Protein AF-A0A3D2BNB7-F1 (afdb_monomer)

Mean predicted aligned error: 13.65 Å

Sequence (75 aa):
MLKIFLFAFILFLLAFFGMALGYIVKRKSIQGSCGGLGSIGIEKECDCPEPCDARKKRMAKEAARQEVLNKNRIL

Radius of gyration: 22.25 Å; Cα contacts (8 Å, |Δi|>4): 11; chains: 1; bounding box: 49×34×58 Å

Solvent-accessible surface area (backbone atoms only — not comparable to full-atom values): 4633 Å² total; per-residue (Å²): 112,69,69,59,51,53,51,53,51,51,53,51,51,52,52,53,50,50,52,53,51,51,45,66,73,64,67,58,68,81,64,53,104,65,56,72,37,67,85,71,67,50,79,82,63,73,78,47,96,68,68,52,71,71,54,50,54,48,53,54,52,52,51,55,51,48,52,53,53,57,71,66,53,81,126

Structure (mmCIF, N/CA/C/O backbone):
data_AF-A0A3D2BNB7-F1
#
_entry.id   AF-A0A3D2BNB7-F1
#
loop_
_atom_site.group_PDB
_atom_site.id
_atom_site.type_symbol
_atom_site.label_atom_id
_atom_site.label_alt_id
_atom_site.label_comp_id
_atom_site.label_asym_id
_atom_site.label_entity_id
_atom_site.label_seq_id
_atom_site.pdbx_PDB_ins_code
_atom_site.Cartn_x
_atom_site.Cartn_y
_atom_site.Cartn_z
_atom_site.occupancy
_atom_site.B_iso_or_equiv
_atom_site.auth_seq_id
_atom_site.auth_comp_id
_atom_site.auth_asym_id
_atom_site.auth_atom_id
_atom_site.pdbx_PDB_model_num
ATOM 1 N N . MET A 1 1 ? 21.851 -7.356 -27.163 1.00 75.81 1 MET A N 1
ATOM 2 C CA . MET A 1 1 ? 21.393 -6.390 -26.138 1.00 75.81 1 MET A CA 1
ATOM 3 C C . MET A 1 1 ? 19.873 -6.349 -25.999 1.00 75.81 1 MET A C 1
ATOM 5 O O . MET A 1 1 ? 19.392 -6.703 -24.934 1.00 75.81 1 MET A O 1
ATOM 9 N N . LEU A 1 2 ? 19.103 -6.022 -27.048 1.00 87.69 2 LEU A N 1
ATOM 10 C CA . LEU A 1 2 ? 17.641 -5.847 -26.938 1.00 87.69 2 LEU A CA 1
ATOM 11 C C . LEU A 1 2 ? 16.867 -7.086 -26.435 1.00 87.69 2 LEU A C 1
ATOM 13 O O . LEU A 1 2 ? 15.937 -6.951 -25.652 1.00 87.69 2 LEU A O 1
ATOM 17 N N . LYS A 1 3 ? 17.277 -8.302 -26.819 1.00 90.50 3 LYS A N 1
ATOM 18 C CA . LYS A 1 3 ? 16.617 -9.552 -26.386 1.00 90.50 3 LYS A CA 1
ATOM 19 C C . LYS A 1 3 ? 16.664 -9.762 -24.866 1.00 90.50 3 LYS A C 1
ATOM 21 O O . LYS A 1 3 ? 15.673 -10.157 -24.269 1.00 90.50 3 LYS A O 1
ATOM 26 N N . ILE A 1 4 ? 17.807 -9.460 -24.250 1.00 92.75 4 ILE A N 1
ATOM 27 C CA . ILE A 1 4 ? 18.009 -9.584 -22.798 1.00 92.75 4 ILE A CA 1
ATOM 28 C C . ILE A 1 4 ? 17.192 -8.513 -22.069 1.00 92.75 4 ILE A C 1
ATOM 30 O O . ILE A 1 4 ? 16.553 -8.809 -21.066 1.00 92.75 4 ILE A O 1
ATOM 34 N N . PHE A 1 5 ? 17.156 -7.295 -22.619 1.00 93.12 5 PHE A N 1
ATOM 35 C CA . PHE A 1 5 ? 16.334 -6.205 -22.097 1.00 93.12 5 PHE A CA 1
ATOM 36 C C . PHE A 1 5 ? 14.840 -6.558 -22.103 1.00 93.12 5 PHE A C 1
ATOM 38 O O . PHE A 1 5 ? 14.181 -6.440 -21.076 1.00 93.12 5 PHE A O 1
ATOM 45 N N . LEU A 1 6 ? 14.322 -7.062 -23.228 1.00 95.44 6 LEU A N 1
ATOM 46 C CA . LEU A 1 6 ? 12.924 -7.488 -23.342 1.00 95.44 6 LEU A CA 1
ATOM 47 C C . LEU A 1 6 ? 12.595 -8.636 -22.381 1.00 95.44 6 LEU A C 1
ATOM 49 O O . LEU A 1 6 ? 11.554 -8.612 -21.732 1.00 95.44 6 LEU A O 1
ATOM 53 N N . PHE A 1 7 ? 13.492 -9.614 -22.245 1.00 95.81 7 PHE A N 1
ATOM 54 C CA . PHE A 1 7 ? 13.298 -10.730 -21.322 1.00 95.81 7 PHE A CA 1
ATOM 55 C C . PHE A 1 7 ? 13.251 -10.273 -19.857 1.00 95.81 7 PHE A C 1
ATOM 57 O O . PHE A 1 7 ? 12.336 -10.640 -19.121 1.00 95.81 7 PHE A O 1
ATOM 64 N N . ALA A 1 8 ? 14.194 -9.422 -19.443 1.00 94.62 8 ALA A N 1
ATOM 65 C CA . ALA A 1 8 ? 14.217 -8.857 -18.098 1.00 94.62 8 ALA A CA 1
ATOM 66 C C . ALA A 1 8 ? 12.972 -7.998 -17.816 1.00 94.62 8 ALA A C 1
ATOM 68 O O . ALA A 1 8 ? 12.384 -8.101 -16.742 1.00 94.62 8 ALA A O 1
ATOM 69 N N . PHE A 1 9 ? 12.534 -7.200 -18.794 1.00 95.44 9 PHE A N 1
ATOM 70 C CA . PHE A 1 9 ? 11.338 -6.368 -18.682 1.00 95.44 9 PHE A CA 1
ATOM 71 C C . PHE A 1 9 ? 10.068 -7.206 -18.482 1.00 95.44 9 PHE A C 1
ATOM 73 O O . PHE A 1 9 ? 9.270 -6.918 -17.593 1.00 95.44 9 PHE A O 1
ATOM 80 N N . ILE A 1 10 ? 9.904 -8.286 -19.251 1.00 96.56 10 ILE A N 1
ATOM 81 C CA . ILE A 1 10 ? 8.759 -9.196 -19.111 1.00 96.56 10 ILE A CA 1
ATOM 82 C C . ILE A 1 10 ? 8.780 -9.892 -17.746 1.00 96.56 10 ILE A C 1
ATOM 84 O O . ILE A 1 10 ? 7.750 -9.940 -17.075 1.00 96.56 10 ILE A O 1
ATOM 88 N N . LEU A 1 11 ? 9.937 -10.390 -17.297 1.00 96.19 11 LEU A N 1
ATOM 89 C CA . LEU A 1 11 ? 10.056 -11.007 -15.971 1.00 96.19 11 LEU A CA 1
ATOM 90 C C . LEU A 1 11 ? 9.708 -10.036 -14.842 1.00 96.19 11 LEU A C 1
ATOM 92 O O . LEU A 1 11 ? 9.015 -10.412 -13.897 1.00 96.19 11 LEU A O 1
ATOM 96 N N . PHE A 1 12 ? 10.150 -8.785 -14.951 1.00 96.06 12 PHE A N 1
ATOM 97 C CA . PHE A 1 12 ? 9.814 -7.743 -13.991 1.00 96.06 12 PHE A CA 1
ATOM 98 C C . PHE A 1 12 ? 8.300 -7.502 -13.943 1.00 96.06 12 PHE A C 1
ATOM 100 O O . PHE A 1 12 ? 7.707 -7.528 -12.866 1.00 96.06 12 PHE A O 1
ATOM 107 N N . LEU A 1 13 ? 7.649 -7.359 -15.102 1.00 96.62 13 LEU A N 1
ATOM 108 C CA . LEU A 1 13 ? 6.196 -7.193 -15.167 1.00 96.62 13 LEU A CA 1
ATOM 109 C C . LEU A 1 13 ? 5.450 -8.382 -14.556 1.00 96.62 13 LEU A C 1
ATOM 111 O O . LEU A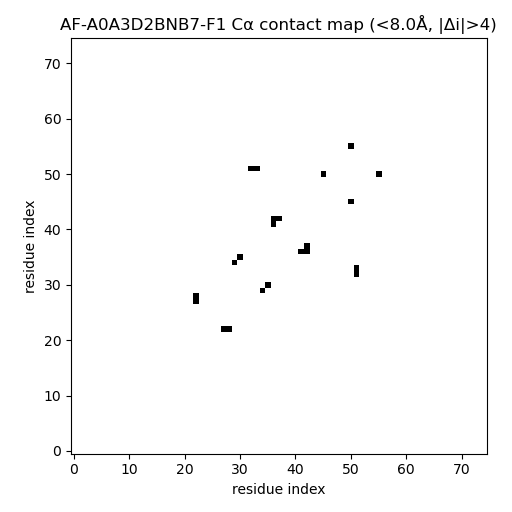 1 13 ? 4.519 -8.175 -13.781 1.00 96.62 13 LEU A O 1
ATOM 115 N N . LEU A 1 14 ? 5.880 -9.614 -14.840 1.00 96.44 14 LEU A N 1
ATOM 116 C CA . LEU A 1 14 ? 5.283 -10.820 -14.261 1.00 96.44 14 LEU A CA 1
ATOM 117 C C . LEU A 1 14 ? 5.420 -10.858 -12.733 1.00 96.44 14 LEU A C 1
ATOM 119 O O . LEU A 1 14 ? 4.457 -11.201 -12.047 1.00 96.44 14 LEU A O 1
ATOM 123 N N . ALA A 1 15 ? 6.571 -10.459 -12.187 1.00 95.00 15 ALA A N 1
ATOM 124 C CA . ALA A 1 15 ? 6.774 -10.380 -10.742 1.00 95.00 15 ALA A CA 1
ATOM 125 C C . ALA A 1 15 ? 5.820 -9.366 -10.086 1.00 95.00 15 ALA A C 1
ATOM 127 O O . ALA A 1 15 ? 5.171 -9.680 -9.086 1.00 95.00 15 ALA A O 1
ATOM 128 N N . PHE A 1 16 ? 5.672 -8.175 -10.676 1.00 94.25 16 PHE A N 1
ATOM 129 C CA . PHE A 1 16 ? 4.727 -7.159 -10.198 1.00 94.25 16 PHE A CA 1
ATOM 130 C C . PHE A 1 16 ? 3.276 -7.620 -10.293 1.00 94.25 16 PHE A C 1
ATOM 132 O O . PHE A 1 16 ? 2.503 -7.418 -9.355 1.00 94.25 16 PHE A O 1
ATOM 139 N N . PHE A 1 17 ? 2.917 -8.291 -11.386 1.00 94.75 17 PHE A N 1
ATOM 140 C CA . PHE A 1 17 ? 1.580 -8.841 -11.562 1.00 94.75 17 PHE A CA 1
ATOM 141 C C . PHE A 1 17 ? 1.279 -9.922 -10.517 1.00 94.75 17 PHE A C 1
ATOM 143 O O . PHE A 1 17 ? 0.210 -9.917 -9.908 1.00 94.75 17 PHE A O 1
ATOM 150 N N . GLY A 1 18 ? 2.251 -10.793 -10.226 1.00 92.62 18 GLY A N 1
ATOM 151 C CA . GLY A 1 18 ? 2.153 -11.792 -9.162 1.00 92.62 18 GLY A CA 1
ATOM 152 C C . GLY A 1 18 ? 1.962 -11.171 -7.775 1.00 92.62 18 GLY A C 1
ATOM 153 O O . GLY A 1 18 ? 1.101 -11.616 -7.015 1.00 92.62 18 GLY A O 1
ATOM 154 N N . MET A 1 19 ? 2.696 -10.100 -7.455 1.00 87.69 19 MET A N 1
ATOM 155 C CA . MET A 1 19 ? 2.515 -9.359 -6.199 1.00 87.69 19 MET A CA 1
ATOM 156 C C . MET A 1 19 ? 1.131 -8.703 -6.107 1.00 87.69 19 MET A C 1
ATOM 158 O O . MET A 1 19 ? 0.482 -8.790 -5.064 1.00 87.69 19 MET A O 1
ATOM 162 N N . ALA A 1 20 ? 0.656 -8.088 -7.194 1.00 88.81 20 ALA A N 1
ATOM 163 C CA . ALA A 1 20 ? -0.656 -7.448 -7.251 1.00 88.81 20 ALA A CA 1
ATOM 164 C C . ALA A 1 20 ? -1.793 -8.461 -7.052 1.00 88.81 20 ALA A C 1
ATOM 166 O O . ALA A 1 20 ? -2.674 -8.252 -6.215 1.00 88.81 20 ALA A O 1
ATOM 167 N N . LEU A 1 21 ? -1.738 -9.598 -7.751 1.00 88.12 21 LEU A N 1
ATOM 168 C CA . LEU A 1 21 ? -2.692 -10.691 -7.566 1.00 88.12 21 LEU A CA 1
ATOM 169 C C . LEU A 1 21 ? -2.625 -11.258 -6.142 1.00 88.12 21 LEU A C 1
ATOM 171 O O . LEU A 1 21 ? -3.660 -11.460 -5.510 1.00 88.12 21 LEU A O 1
ATOM 175 N N . GLY A 1 22 ? -1.421 -11.441 -5.593 1.00 84.31 22 GLY A N 1
ATOM 176 C CA . GLY A 1 22 ? -1.228 -11.880 -4.211 1.00 84.31 22 GLY A CA 1
A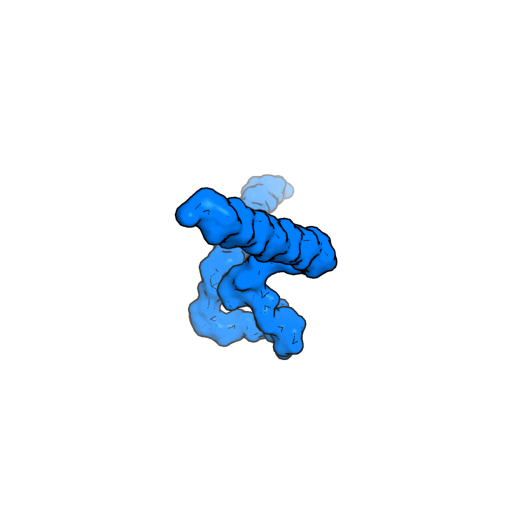TOM 177 C C . GLY A 1 22 ? -1.847 -10.930 -3.179 1.00 84.31 22 GLY A C 1
ATOM 178 O O . GLY A 1 22 ? -2.449 -11.390 -2.206 1.00 84.31 22 GLY A O 1
ATOM 179 N N . TYR A 1 23 ? -1.760 -9.616 -3.405 1.00 82.38 23 TYR A N 1
ATOM 180 C CA . TYR A 1 23 ? -2.379 -8.598 -2.553 1.00 82.38 23 TYR A CA 1
ATOM 181 C C . TYR A 1 23 ? -3.913 -8.658 -2.605 1.00 82.38 23 TYR A C 1
ATOM 183 O O . TYR A 1 23 ? -4.571 -8.643 -1.561 1.00 82.38 23 TYR A O 1
ATOM 191 N N . ILE A 1 24 ? -4.482 -8.798 -3.808 1.00 82.56 24 ILE A N 1
ATOM 192 C CA . ILE A 1 24 ? -5.933 -8.907 -4.016 1.00 82.56 24 ILE A CA 1
ATOM 193 C C . ILE A 1 24 ? -6.486 -10.181 -3.368 1.00 82.56 24 ILE A C 1
ATOM 195 O O . ILE A 1 24 ? -7.502 -10.120 -2.681 1.00 82.56 24 ILE A O 1
ATOM 199 N N . VAL A 1 25 ? -5.813 -11.324 -3.532 1.00 79.44 25 VAL A N 1
ATOM 200 C CA . VAL A 1 25 ? -6.275 -12.608 -2.977 1.00 79.44 25 VAL A CA 1
ATOM 201 C C . VAL A 1 25 ? -6.165 -12.631 -1.457 1.00 79.44 25 VAL A C 1
ATOM 203 O O . VAL A 1 25 ? -7.089 -13.077 -0.780 1.00 79.44 25 VAL A O 1
ATOM 206 N N . LYS A 1 26 ? -5.056 -12.141 -0.887 1.00 66.19 26 LYS A N 1
ATOM 207 C CA . LYS A 1 26 ? -4.883 -12.194 0.568 1.00 66.19 26 LYS A CA 1
ATOM 208 C C . LYS A 1 26 ? -5.721 -11.160 1.310 1.00 66.19 26 LYS A C 1
ATOM 210 O O . LYS A 1 26 ? -5.919 -11.367 2.503 1.00 66.19 26 LYS A O 1
ATOM 215 N N . ARG A 1 27 ? -6.165 -10.061 0.669 1.00 61.22 27 ARG A N 1
ATOM 216 C CA . ARG A 1 27 ? -6.900 -8.919 1.281 1.00 61.22 27 ARG A CA 1
ATOM 217 C C . ARG A 1 27 ? -6.335 -8.443 2.627 1.00 61.22 27 ARG A C 1
ATOM 219 O O . ARG A 1 27 ? -6.982 -7.692 3.353 1.00 61.22 27 ARG A O 1
ATOM 226 N N . LYS A 1 28 ? -5.115 -8.855 2.967 1.00 57.44 28 LYS A N 1
ATOM 227 C CA . LYS A 1 28 ? -4.383 -8.395 4.128 1.00 57.44 28 LYS A CA 1
ATOM 228 C C . LYS A 1 28 ? -3.768 -7.087 3.685 1.00 57.44 28 LYS A C 1
ATOM 230 O O . LYS A 1 28 ? -2.902 -7.073 2.812 1.00 57.44 28 LYS A O 1
ATOM 235 N N . SER A 1 29 ? -4.241 -5.998 4.287 1.00 60.19 29 SER A N 1
ATOM 236 C CA . SER A 1 29 ? -3.501 -4.740 4.315 1.00 60.19 29 SER A CA 1
ATOM 237 C C . SER A 1 29 ? -2.038 -5.065 4.593 1.00 60.19 29 SER A C 1
ATOM 239 O O . SER A 1 29 ? -1.791 -5.913 5.461 1.00 60.19 29 SER A O 1
ATOM 241 N N . ILE A 1 30 ? -1.103 -4.440 3.866 1.00 62.03 30 ILE A N 1
ATOM 242 C CA . ILE A 1 30 ? 0.339 -4.604 4.103 1.00 62.03 30 ILE A CA 1
ATOM 243 C C . ILE A 1 30 ? 0.548 -4.622 5.613 1.00 62.03 30 ILE A C 1
ATOM 245 O O . ILE A 1 30 ? 0.153 -3.676 6.298 1.00 62.03 30 ILE A O 1
ATOM 249 N N . GLN A 1 31 ? 1.025 -5.760 6.123 1.00 60.88 31 GLN A N 1
ATOM 250 C CA . GLN A 1 31 ? 1.156 -5.989 7.552 1.00 60.88 31 GLN A CA 1
ATOM 251 C C . GLN A 1 31 ? 2.147 -4.950 8.069 1.00 60.88 31 GLN A C 1
ATOM 253 O O . GLN A 1 31 ? 3.352 -5.091 7.900 1.00 60.88 31 GLN A O 1
ATOM 258 N N . GLY A 1 32 ? 1.622 -3.855 8.618 1.00 55.72 32 GLY A N 1
ATOM 259 C CA . GLY A 1 32 ? 2.426 -2.848 9.294 1.00 55.72 32 GLY A CA 1
ATOM 260 C C . GLY A 1 32 ? 3.001 -3.422 10.587 1.00 55.72 32 GLY A C 1
ATOM 261 O O . GLY A 1 32 ? 2.855 -4.608 10.868 1.00 55.72 32 GLY A O 1
ATOM 262 N N . SER A 1 33 ? 3.587 -2.568 11.422 1.00 58.03 33 SER A N 1
ATOM 263 C CA . SER A 1 33 ? 4.260 -2.944 12.679 1.00 58.03 33 SER A CA 1
ATOM 264 C C . SER A 1 33 ? 3.490 -3.917 13.607 1.00 58.03 33 SER A C 1
ATOM 266 O O . SER A 1 33 ? 4.123 -4.606 14.398 1.00 58.03 33 SER A O 1
ATOM 268 N N . CYS A 1 34 ? 2.159 -4.044 13.492 1.00 54.81 34 CYS A N 1
ATOM 269 C CA . CYS A 1 34 ? 1.334 -4.981 14.279 1.00 54.81 34 CYS A CA 1
ATOM 270 C C . CYS A 1 34 ? 0.651 -6.092 13.458 1.00 54.81 34 CYS A C 1
ATOM 272 O O . CYS A 1 34 ? -0.138 -6.862 13.995 1.00 54.81 34 CYS A O 1
ATOM 274 N N . GLY A 1 35 ? 0.903 -6.178 12.150 1.00 57.31 35 GLY A N 1
ATOM 275 C CA . GLY A 1 35 ? 0.136 -7.028 11.233 1.00 57.31 35 GLY A CA 1
ATOM 276 C C . GLY A 1 35 ? 0.378 -8.537 11.367 1.00 57.31 35 GLY A C 1
ATOM 277 O O . GLY A 1 35 ? -0.392 -9.307 10.793 1.00 57.31 35 GLY A O 1
ATOM 278 N N . GLY A 1 36 ? 1.394 -8.948 12.136 1.00 56.25 36 GLY A N 1
ATOM 279 C CA . GLY A 1 36 ? 1.741 -10.352 12.402 1.00 56.25 36 GLY A CA 1
ATOM 280 C C . GLY A 1 36 ? 1.356 -10.864 13.797 1.00 56.25 36 GLY A C 1
ATOM 281 O O . GLY A 1 36 ? 1.493 -12.054 14.068 1.00 56.25 36 GLY A O 1
ATOM 282 N N . LEU A 1 37 ? 0.856 -9.996 14.685 1.00 58.19 37 LEU A N 1
ATOM 283 C CA . LEU A 1 37 ? 0.529 -10.366 16.071 1.00 58.19 37 LEU A CA 1
ATOM 284 C C . LEU A 1 37 ? -0.840 -11.062 16.204 1.00 58.19 37 LEU A C 1
ATOM 286 O O . LEU A 1 37 ? -1.067 -11.795 17.164 1.00 58.19 37 LEU A O 1
ATOM 290 N N . GLY A 1 38 ? -1.716 -10.927 15.199 1.00 56.88 38 GLY A N 1
ATOM 291 C CA . GLY A 1 38 ? -3.020 -11.606 15.155 1.00 56.88 38 GLY A CA 1
ATOM 292 C C . GLY A 1 38 ? -2.939 -13.130 15.003 1.00 56.88 38 GLY A C 1
ATOM 293 O O . GLY A 1 38 ? -3.844 -13.837 15.426 1.00 56.88 38 GLY A O 1
ATOM 294 N N . SER A 1 39 ? -1.838 -13.673 14.469 1.00 55.53 39 SER A N 1
ATOM 295 C CA . SER A 1 39 ? -1.600 -15.129 14.433 1.00 55.53 39 SER A CA 1
ATOM 296 C C . SER A 1 39 ? -1.072 -15.706 15.751 1.00 55.53 39 SER A C 1
ATOM 298 O O . SER A 1 39 ? -0.996 -16.922 15.881 1.00 55.53 39 SER A O 1
ATOM 300 N N . ILE A 1 40 ? -0.714 -14.849 16.713 1.00 56.81 40 ILE A N 1
ATOM 301 C CA . ILE A 1 40 ? -0.180 -15.229 18.034 1.00 56.81 40 I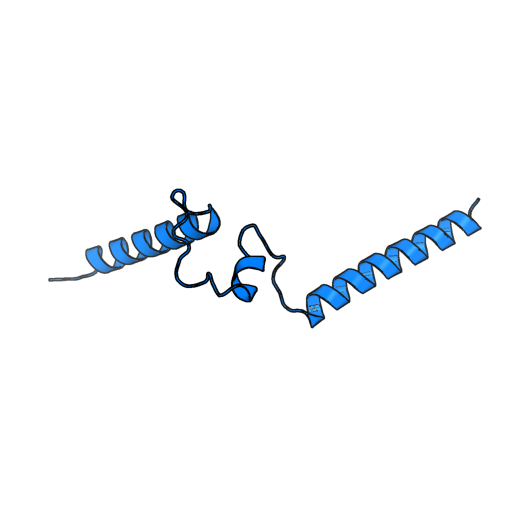LE A CA 1
ATOM 302 C C . ILE A 1 40 ? -1.228 -14.950 19.137 1.00 56.81 40 ILE A C 1
ATOM 304 O O . ILE A 1 40 ? -0.988 -15.194 20.311 1.00 56.81 40 ILE A O 1
ATOM 308 N N . GLY A 1 41 ? -2.429 -14.469 18.783 1.00 52.41 41 GLY A N 1
ATOM 309 C CA . GLY A 1 41 ? -3.498 -14.188 19.750 1.00 52.41 41 GLY A CA 1
ATOM 310 C C . GLY A 1 41 ? -3.274 -12.932 20.603 1.00 52.41 41 GLY A C 1
ATOM 311 O O . GLY A 1 41 ? -4.065 -12.665 21.502 1.00 52.41 41 GLY A O 1
ATOM 312 N N . ILE A 1 42 ? -2.258 -12.116 20.294 1.00 55.72 42 ILE A N 1
ATOM 313 C CA . ILE A 1 42 ? -1.927 -10.862 21.002 1.00 55.72 42 ILE A CA 1
ATOM 314 C C . ILE A 1 42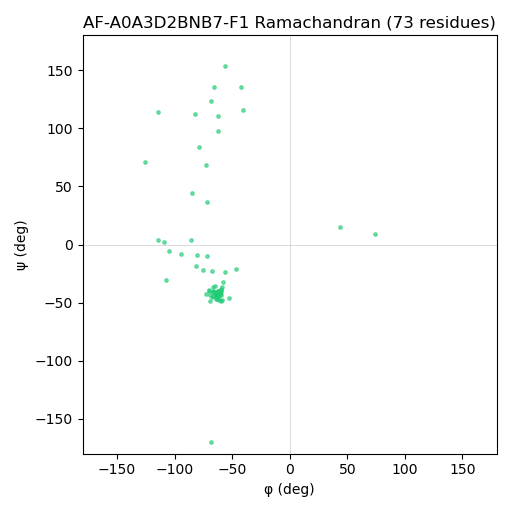 ? -2.761 -9.692 20.437 1.00 55.72 42 ILE A C 1
ATOM 316 O O . ILE A 1 42 ? -2.254 -8.616 20.133 1.00 55.72 42 ILE A O 1
ATOM 320 N N . GLU A 1 43 ? -4.061 -9.910 20.226 1.00 54.12 43 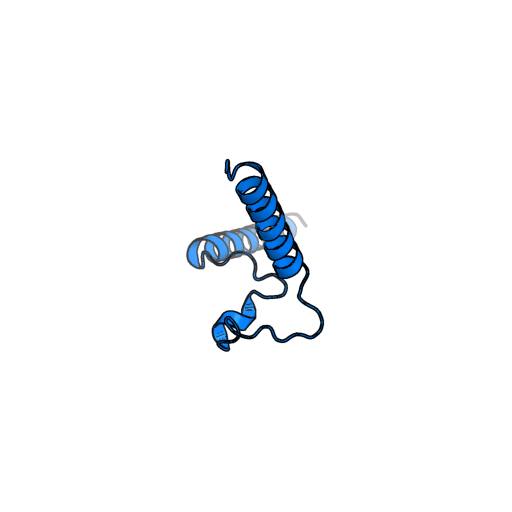GLU A N 1
ATOM 321 C CA . GLU A 1 43 ? -5.004 -8.833 19.872 1.00 54.12 43 GLU A CA 1
ATOM 322 C C . GLU A 1 43 ? -5.722 -8.251 21.095 1.00 54.12 43 GLU A C 1
ATOM 324 O O . GLU A 1 43 ? -6.397 -7.229 20.971 1.00 54.12 43 GLU A O 1
ATOM 329 N N . LYS A 1 44 ? -5.554 -8.856 22.277 1.00 48.78 44 LYS A N 1
ATOM 330 C CA . LYS A 1 44 ? -6.161 -8.369 23.524 1.00 48.78 44 LYS A CA 1
ATOM 331 C C . LYS A 1 44 ? -5.153 -7.733 24.486 1.00 48.78 44 LYS A C 1
ATOM 333 O O . LYS A 1 44 ? -5.477 -6.709 25.078 1.00 48.78 44 LYS A O 1
ATOM 338 N N . GLU A 1 45 ? -3.898 -8.183 24.490 1.00 48.16 45 GLU A N 1
ATOM 339 C CA . GLU A 1 45 ? -2.843 -7.644 25.357 1.00 48.16 45 GLU A CA 1
ATOM 340 C C . GLU A 1 45 ? -1.614 -7.196 24.547 1.00 48.16 45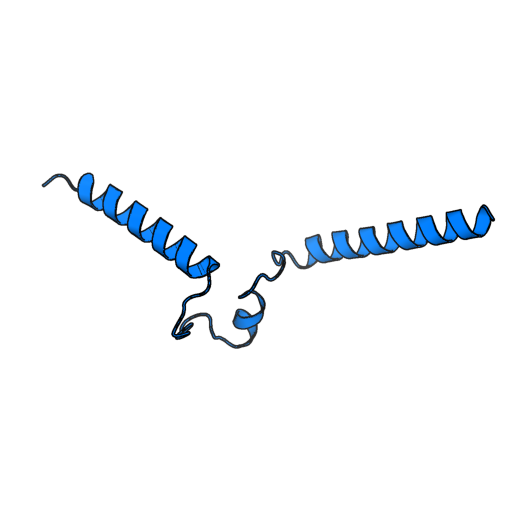 GLU A C 1
ATOM 342 O O . GLU A 1 45 ? -0.532 -7.772 24.629 1.00 48.16 45 GLU A O 1
ATOM 347 N N . CYS A 1 46 ? -1.720 -6.102 23.786 1.00 53.97 46 CYS A N 1
ATOM 348 C CA . CYS A 1 46 ? -0.530 -5.266 23.587 1.00 53.97 46 CYS A CA 1
ATOM 349 C C . CYS A 1 46 ? -0.248 -4.505 24.896 1.00 53.97 46 CYS A C 1
ATOM 351 O O . CYS A 1 46 ? -0.361 -3.278 24.933 1.00 53.97 46 CYS A O 1
ATOM 353 N N . ASP A 1 47 ? 0.150 -5.234 25.942 1.00 53.00 47 ASP A N 1
ATOM 354 C CA . ASP A 1 47 ? 0.842 -4.735 27.142 1.00 53.00 47 ASP A CA 1
ATOM 355 C C . ASP A 1 47 ? 2.297 -4.355 26.805 1.00 53.00 47 ASP A C 1
ATOM 357 O O . ASP A 1 47 ? 3.235 -4.557 27.574 1.00 53.00 47 ASP A O 1
ATOM 361 N N . CYS A 1 48 ? 2.523 -3.807 25.605 1.00 52.66 48 CYS A N 1
ATOM 362 C CA . CYS A 1 48 ? 3.791 -3.163 25.321 1.00 52.66 48 CYS A CA 1
ATOM 363 C C . CYS A 1 48 ? 3.847 -1.888 26.176 1.00 52.66 48 CYS A C 1
ATOM 365 O O . CYS A 1 48 ? 2.960 -1.041 26.027 1.00 52.66 48 CYS A O 1
ATOM 367 N N . PRO A 1 49 ? 4.881 -1.719 27.022 1.00 5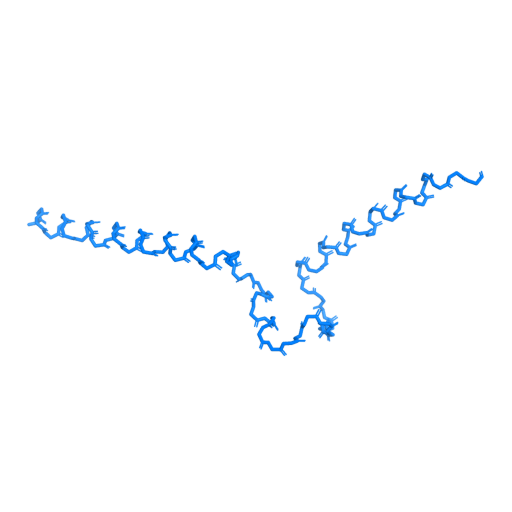6.47 49 PRO A N 1
ATOM 368 C CA . PRO A 1 49 ? 5.044 -0.532 27.864 1.00 56.47 49 PRO A CA 1
ATOM 369 C C . PRO A 1 49 ? 5.065 0.767 27.041 1.00 56.47 49 PRO A C 1
ATOM 371 O O . PRO A 1 49 ? 4.678 1.819 27.542 1.00 56.47 49 PRO A O 1
ATOM 374 N N . GLU A 1 50 ? 5.416 0.684 25.752 1.00 56.31 50 GLU A N 1
ATOM 375 C CA . GLU A 1 50 ? 5.140 1.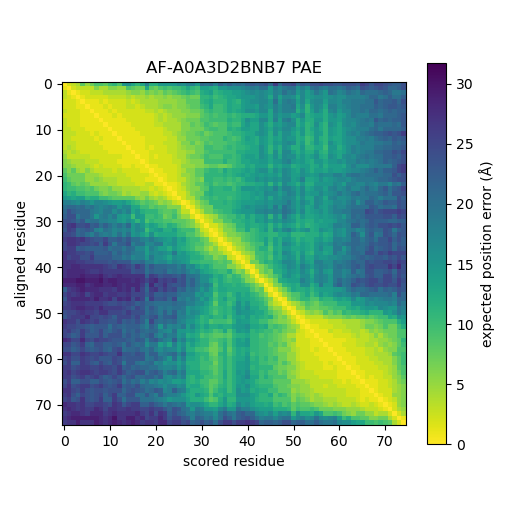725 24.768 1.00 56.31 50 GLU A CA 1
ATOM 376 C C . GLU A 1 50 ? 4.154 1.239 23.691 1.00 56.31 50 GLU A C 1
ATOM 378 O O . GLU A 1 50 ? 4.491 0.361 22.888 1.00 56.31 50 GLU A O 1
ATOM 383 N N . PRO A 1 51 ? 2.935 1.809 23.614 1.00 64.00 51 PRO A N 1
ATOM 384 C CA . PRO A 1 51 ? 1.991 1.459 22.566 1.00 64.00 51 PRO A CA 1
ATOM 385 C C . PRO A 1 51 ? 2.531 1.904 21.205 1.00 64.00 51 PRO A C 1
ATOM 387 O O . PRO A 1 51 ? 2.998 3.030 21.035 1.00 64.00 51 PRO A O 1
ATOM 390 N N . CYS A 1 52 ? 2.414 1.026 20.213 1.00 66.12 52 CYS A N 1
ATOM 391 C CA . CYS A 1 52 ? 2.796 1.312 18.836 1.00 66.12 52 CYS A CA 1
ATOM 392 C C . CYS A 1 52 ? 2.066 2.549 18.274 1.00 66.12 52 CYS A C 1
ATOM 394 O O . CYS A 1 52 ? 0.934 2.866 18.662 1.00 66.12 52 CYS A O 1
ATOM 396 N N . ASP A 1 53 ? 2.671 3.221 17.293 1.00 69.06 53 ASP A N 1
ATOM 397 C CA . ASP A 1 53 ? 2.129 4.458 16.710 1.00 69.06 53 ASP A CA 1
ATOM 398 C C . ASP A 1 53 ? 0.724 4.288 16.121 1.00 69.06 53 ASP A C 1
ATOM 400 O O . ASP A 1 53 ? -0.104 5.200 16.166 1.00 69.06 53 ASP A O 1
ATOM 404 N N . ALA A 1 54 ? 0.419 3.097 15.599 1.00 68.62 54 ALA A N 1
ATOM 405 C CA . ALA A 1 54 ? -0.910 2.772 15.098 1.00 68.62 54 ALA A CA 1
ATOM 406 C C . ALA A 1 54 ? -1.962 2.759 16.222 1.00 68.62 54 ALA A C 1
ATOM 408 O O . ALA A 1 54 ? -3.061 3.280 16.024 1.00 68.62 54 ALA A O 1
ATOM 409 N N . ARG A 1 55 ? -1.632 2.215 17.404 1.00 69.06 55 ARG A N 1
ATOM 410 C CA . ARG A 1 55 ? -2.524 2.201 18.573 1.00 69.06 55 ARG A CA 1
ATOM 411 C C . ARG A 1 55 ? -2.635 3.590 19.193 1.00 69.06 55 ARG A C 1
ATOM 413 O O . ARG A 1 55 ? -3.753 4.021 19.451 1.00 69.06 55 ARG A O 1
ATOM 420 N N . LYS A 1 56 ? -1.525 4.332 19.320 1.00 70.25 56 LYS A N 1
ATOM 421 C CA . LYS A 1 56 ? -1.529 5.747 19.747 1.00 70.25 56 LYS A CA 1
ATOM 422 C C . LYS A 1 56 ? -2.480 6.586 18.884 1.00 70.25 56 LYS A C 1
ATOM 424 O O . LYS A 1 56 ? -3.326 7.298 19.415 1.00 70.25 56 LYS A O 1
ATOM 429 N N . LYS A 1 57 ? -2.432 6.430 17.553 1.00 75.75 57 LYS A N 1
ATOM 430 C CA . LYS A 1 57 ? -3.350 7.120 16.627 1.00 75.75 57 LYS A CA 1
ATOM 431 C C . LYS A 1 57 ? -4.815 6.699 16.785 1.00 75.75 57 LYS A C 1
ATOM 433 O O . LYS A 1 57 ? -5.688 7.544 16.609 1.00 75.75 57 LYS A O 1
ATOM 438 N N . ARG A 1 58 ? -5.113 5.427 17.088 1.00 75.19 58 ARG A N 1
ATOM 439 C CA . ARG A 1 58 ? -6.496 4.981 17.358 1.00 75.19 58 ARG A CA 1
ATOM 440 C C . ARG A 1 58 ? -7.021 5.548 18.676 1.00 75.19 58 ARG A C 1
ATOM 442 O O . ARG A 1 58 ? -8.075 6.169 18.659 1.00 75.19 58 ARG A O 1
ATOM 449 N N . MET A 1 59 ? -6.245 5.445 19.755 1.00 76.62 59 MET A N 1
ATOM 450 C CA . MET A 1 59 ? -6.606 6.000 21.066 1.00 76.62 59 MET A CA 1
ATOM 451 C C . MET A 1 59 ? -6.801 7.520 21.003 1.00 76.62 59 MET A C 1
ATOM 453 O O . MET A 1 59 ? -7.770 8.030 21.548 1.00 76.62 59 MET A O 1
ATOM 457 N N . ALA A 1 60 ? -5.951 8.247 20.269 1.00 81.56 60 ALA A N 1
ATOM 458 C CA . ALA A 1 60 ? -6.122 9.686 20.063 1.00 81.56 60 ALA A CA 1
ATOM 459 C C . ALA A 1 60 ? -7.427 10.026 19.317 1.00 81.56 60 ALA A C 1
ATOM 461 O O . ALA A 1 60 ? -8.119 10.976 19.676 1.00 81.56 60 ALA A O 1
ATOM 462 N N . LYS A 1 61 ? -7.801 9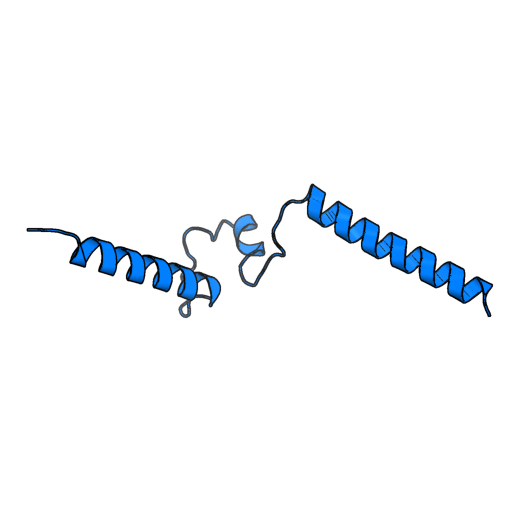.235 18.299 1.00 84.69 61 LYS A N 1
ATOM 463 C CA . LYS A 1 61 ? -9.083 9.399 17.589 1.00 84.69 61 LYS A CA 1
ATOM 464 C C . LYS A 1 61 ? -10.282 9.080 18.483 1.00 84.69 61 LYS A C 1
ATOM 466 O O . LYS A 1 61 ? -11.297 9.765 18.399 1.00 84.69 61 LYS A O 1
ATOM 471 N N . GLU A 1 62 ? -10.177 8.046 19.310 1.00 83.94 62 GLU A N 1
ATOM 472 C CA . GLU A 1 62 ? -11.219 7.651 20.260 1.00 83.94 62 GLU A CA 1
ATOM 473 C C . GLU A 1 62 ? -11.402 8.701 21.359 1.00 83.94 62 GLU A C 1
ATOM 475 O O . GLU A 1 62 ? -12.535 9.109 21.607 1.00 83.94 62 GLU A O 1
ATOM 480 N N . ALA A 1 63 ? -10.310 9.211 21.934 1.00 85.06 63 ALA A N 1
ATOM 481 C CA . ALA A 1 63 ? -10.327 10.297 22.911 1.00 85.06 63 ALA A CA 1
ATOM 482 C C . ALA A 1 63 ? -10.966 11.566 22.326 1.00 85.06 63 ALA A C 1
ATOM 484 O O . ALA A 1 63 ? -11.903 12.103 22.910 1.00 85.06 63 ALA A O 1
ATOM 485 N N . ALA A 1 64 ? -10.562 11.978 21.119 1.00 85.81 64 ALA A N 1
ATOM 486 C CA . ALA A 1 64 ? -11.171 13.122 20.438 1.00 85.81 64 ALA A CA 1
ATOM 487 C C . ALA A 1 64 ? -12.680 12.921 20.193 1.00 85.81 64 ALA A C 1
ATOM 489 O O . ALA A 1 64 ? -13.474 13.848 20.351 1.00 85.81 64 ALA A O 1
ATOM 490 N N . ARG A 1 65 ? -13.108 11.699 19.843 1.00 85.69 65 ARG A N 1
ATOM 491 C CA . ARG A 1 65 ? -14.532 11.375 19.675 1.00 85.69 65 ARG A CA 1
ATOM 492 C C . ARG A 1 65 ? -15.289 11.442 21.003 1.00 85.69 65 ARG A C 1
ATOM 494 O O . ARG A 1 65 ? -16.408 11.947 21.022 1.00 85.69 65 ARG A O 1
ATOM 501 N N . GLN A 1 66 ? -14.700 10.955 22.093 1.00 84.81 66 GLN A N 1
ATOM 502 C CA . GLN A 1 66 ? -15.298 11.033 23.427 1.00 84.81 66 GLN A CA 1
ATOM 503 C C . GLN A 1 66 ? -15.418 12.474 23.920 1.00 84.81 66 GLN A C 1
ATOM 505 O O . GLN A 1 66 ? -16.459 12.833 24.457 1.00 84.81 66 GLN A O 1
ATOM 510 N N . GLU A 1 67 ? -14.418 13.323 23.686 1.00 84.94 67 GLU A N 1
ATOM 511 C CA . GLU A 1 67 ? -14.498 14.745 24.032 1.00 84.94 67 GLU A CA 1
ATOM 512 C C . GLU A 1 67 ? -15.645 15.452 23.304 1.00 84.94 67 GLU A C 1
ATOM 514 O O . GLU A 1 67 ? -16.388 16.213 23.922 1.00 84.94 67 GLU A O 1
ATOM 519 N N . VAL A 1 68 ? -15.839 15.171 22.011 1.00 83.81 68 VAL A N 1
ATOM 520 C CA . VAL A 1 68 ? -16.967 15.720 21.242 1.00 83.81 68 VAL A CA 1
ATOM 521 C C . VAL A 1 68 ? -18.305 15.220 21.791 1.00 83.81 68 VAL A C 1
ATOM 523 O O . VAL A 1 68 ? -19.226 16.015 21.970 1.00 83.81 68 VAL A O 1
ATOM 526 N N . LEU A 1 69 ? -18.416 13.924 22.099 1.00 83.75 69 LEU A N 1
ATOM 527 C CA . LEU A 1 69 ? -19.625 13.352 22.699 1.00 83.75 69 LEU A CA 1
ATOM 528 C C . LEU A 1 69 ? -19.921 13.953 24.077 1.00 83.75 69 LEU A C 1
ATOM 530 O O . LEU A 1 69 ? -21.075 14.243 24.366 1.00 83.75 69 LEU A O 1
ATOM 534 N N . ASN A 1 70 ? -18.895 14.177 24.898 1.00 83.44 70 ASN A N 1
ATOM 535 C CA . ASN A 1 70 ? -19.029 14.765 26.228 1.00 83.44 70 ASN A CA 1
ATOM 536 C C . ASN A 1 70 ? -19.415 16.247 26.164 1.00 83.44 70 ASN A C 1
ATOM 538 O O . ASN A 1 70 ? -20.255 16.676 26.945 1.00 83.44 70 ASN A O 1
ATOM 542 N N . LYS A 1 71 ? -18.862 17.022 25.221 1.00 79.69 71 LYS A N 1
ATOM 543 C CA . LYS A 1 71 ? -19.265 18.423 25.001 1.00 79.69 71 LYS A CA 1
ATOM 544 C C . LYS A 1 71 ? -20.697 18.545 24.484 1.00 79.69 71 LYS A C 1
ATOM 546 O O . LYS A 1 71 ? -21.407 19.462 24.874 1.00 79.69 71 LYS A O 1
ATOM 551 N N . ASN A 1 72 ? -21.122 17.611 23.636 1.00 81.19 72 ASN A N 1
ATOM 552 C CA . ASN A 1 72 ? -22.489 17.555 23.119 1.00 81.19 72 ASN A CA 1
ATOM 553 C C . ASN A 1 72 ? -23.449 16.800 24.050 1.00 81.19 72 ASN A C 1
ATOM 555 O O . ASN A 1 72 ? -24.615 16.608 23.703 1.00 81.19 72 ASN A O 1
ATOM 559 N N . ARG A 1 73 ? -22.984 16.358 25.224 1.00 77.44 73 ARG A N 1
ATOM 560 C CA . ARG A 1 73 ? -23.836 15.782 26.258 1.00 77.44 73 ARG A CA 1
ATOM 561 C C . ARG A 1 73 ? -24.521 16.937 26.983 1.00 77.44 73 ARG A C 1
ATOM 563 O O . ARG A 1 73 ? -24.030 17.425 27.993 1.00 77.44 73 ARG A O 1
ATOM 570 N N . ILE A 1 74 ? -25.627 17.395 26.403 1.00 68.81 74 ILE A N 1
ATOM 571 C CA . ILE A 1 74 ? -26.520 18.392 26.994 1.00 68.81 74 ILE A CA 1
ATOM 572 C C . ILE A 1 74 ? -27.076 17.783 28.291 1.00 68.81 74 ILE A C 1
ATOM 574 O O . ILE A 1 74 ? -27.798 16.784 28.242 1.00 68.81 74 ILE A O 1
ATOM 578 N N . LEU A 1 75 ? -26.651 18.334 29.428 1.00 60.69 75 LEU A N 1
ATOM 579 C CA . LEU A 1 75 ? -27.332 18.241 30.720 1.00 60.69 75 LEU A CA 1
ATOM 580 C C . LEU A 1 75 ? -28.309 19.411 30.813 1.00 60.69 75 LEU A C 1
ATOM 582 O O . LEU A 1 75 ? -27.882 20.534 30.461 1.00 60.69 75 LEU A O 1
#

Foldseek 3Di:
DVVVVVVVVVVVVVVVVVVVVVCVVVVQDPQPPPNPCVVVVCPPDPVPVDDDPVVVVVVVVVVVVVVVVVVVPDD

pLDDT: mean 74.83, std 15.44, range [48.16, 96.62]

Secondary structure (DSSP, 8-state):
-HHHHHHHHHHHHHHHHHHHHHHHHH------TTTTGGGTTTTS----SS--HHHHHHHHHHHHHHHHHHHT---